Protein AF-M5GG43-F1 (afdb_monomer_lite)

Organism: Dacryopinax primogenitus (strain DJM 731) (NCBI:txid1858805)

InterPro domains:
  IPR000891 Pyruvate carboxyltransferase [PF00682] (4-38)
  IPR000891 Pyruvate carboxyltransferase [PS50991] (1-60)
  IPR013785 Aldolase-type TIM barrel [G3DSA:3.20.20.70] (2-66)
  IPR050073 2-IPM synthase/homocitrate synthase-like [PTHR10277] (2-141)
  IPR054691 2-isopropylmalate synthase/homocitrate synthase, post-catalytic domain [PF22617] (74-143)

Sequence (150 aa):
MLLLAIANAFCALEAGATHIDTSVLGIGERVGITPLGGPVPEYVRSKYNLPMLREIKNLVAAAVEVSVAFCNPITGYCAFTHKAGIHAKAILNNPSTYEILKPEDFGLTRYVSIGHRLTGWNAVKSRVEQLKLNLTDDEIKGVPGCSRSY

Radius of gyration: 18.8 Å; chains: 1; bounding box: 42×39×55 Å

Structure (mmCIF, N/CA/C/O backbone):
data_AF-M5GG43-F1
#
_entry.id   AF-M5GG43-F1
#
loop_
_atom_site.group_PDB
_atom_site.id
_atom_site.type_symbol
_atom_site.label_atom_id
_atom_site.label_alt_id
_atom_site.label_comp_id
_atom_site.label_asym_id
_atom_site.label_entity_id
_atom_site.label_seq_id
_atom_site.pdbx_PDB_ins_code
_atom_site.Cartn_x
_atom_site.Cartn_y
_atom_site.Cartn_z
_atom_site.occupancy
_atom_site.B_iso_or_equiv
_atom_site.auth_seq_id
_atom_site.auth_comp_id
_atom_site.auth_asym_id
_atom_site.auth_atom_id
_atom_site.pdbx_PDB_model_num
ATOM 1 N N . MET A 1 1 ? 15.380 -1.864 5.441 1.00 55.41 1 MET A N 1
ATOM 2 C CA . MET A 1 1 ? 15.869 -2.395 4.149 1.00 55.41 1 MET A CA 1
ATOM 3 C C . MET A 1 1 ? 14.826 -2.246 3.037 1.00 55.41 1 MET A C 1
ATOM 5 O O . MET A 1 1 ? 15.142 -1.592 2.059 1.00 55.41 1 MET A O 1
ATOM 9 N N . LEU A 1 2 ? 13.574 -2.701 3.208 1.00 60.78 2 LEU A N 1
ATOM 10 C CA . LEU A 1 2 ? 12.492 -2.487 2.218 1.00 60.78 2 LEU A CA 1
ATOM 11 C C . LEU A 1 2 ? 12.235 -1.008 1.855 1.00 60.78 2 LEU A C 1
ATOM 13 O O . LEU A 1 2 ? 11.940 -0.699 0.707 1.00 60.78 2 LEU A O 1
ATOM 17 N N . LEU A 1 3 ? 12.404 -0.081 2.808 1.00 65.62 3 LEU A N 1
ATOM 18 C CA . LEU A 1 3 ? 12.274 1.363 2.548 1.00 65.62 3 LEU A CA 1
ATOM 19 C C . LEU A 1 3 ? 13.323 1.892 1.554 1.00 65.62 3 LEU A C 1
ATOM 21 O O . LEU A 1 3 ? 12.996 2.716 0.708 1.00 65.62 3 LEU A O 1
ATOM 25 N N . LEU A 1 4 ? 14.559 1.381 1.614 1.00 85.44 4 LEU A N 1
ATOM 26 C CA . LEU A 1 4 ? 15.609 1.734 0.652 1.00 85.44 4 LEU A CA 1
ATOM 27 C C . LEU A 1 4 ? 15.319 1.136 -0.728 1.00 85.44 4 LEU A C 1
ATOM 29 O O . LEU A 1 4 ? 15.639 1.762 -1.725 1.00 85.44 4 LEU A O 1
ATOM 33 N N . ALA A 1 5 ? 14.672 -0.031 -0.804 1.00 88.69 5 ALA A N 1
ATOM 34 C CA . ALA A 1 5 ? 14.301 -0.637 -2.084 1.00 88.69 5 ALA A CA 1
ATOM 35 C C . ALA A 1 5 ? 13.293 0.231 -2.863 1.00 88.69 5 ALA A C 1
ATOM 37 O O . ALA A 1 5 ? 13.473 0.451 -4.057 1.00 88.69 5 ALA A O 1
ATOM 38 N N . ILE A 1 6 ? 12.288 0.798 -2.181 1.00 89.75 6 ILE A N 1
ATOM 39 C CA . ILE A 1 6 ? 11.323 1.727 -2.800 1.00 89.75 6 ILE A CA 1
ATOM 40 C C . ILE A 1 6 ? 12.019 3.016 -3.255 1.00 89.75 6 ILE A C 1
ATOM 42 O O . ILE A 1 6 ? 11.810 3.451 -4.385 1.00 89.75 6 ILE A O 1
ATOM 46 N N . ALA A 1 7 ? 12.861 3.607 -2.399 1.00 91.00 7 ALA A N 1
ATOM 47 C CA . ALA A 1 7 ? 13.600 4.822 -2.738 1.00 91.00 7 ALA A CA 1
ATOM 48 C C . ALA A 1 7 ? 14.540 4.599 -3.935 1.00 91.00 7 ALA A C 1
ATOM 50 O O . ALA A 1 7 ? 14.508 5.365 -4.891 1.00 91.00 7 ALA A O 1
ATOM 51 N N . ASN A 1 8 ? 15.306 3.505 -3.934 1.00 92.69 8 ASN A N 1
ATOM 52 C CA . ASN A 1 8 ? 16.206 3.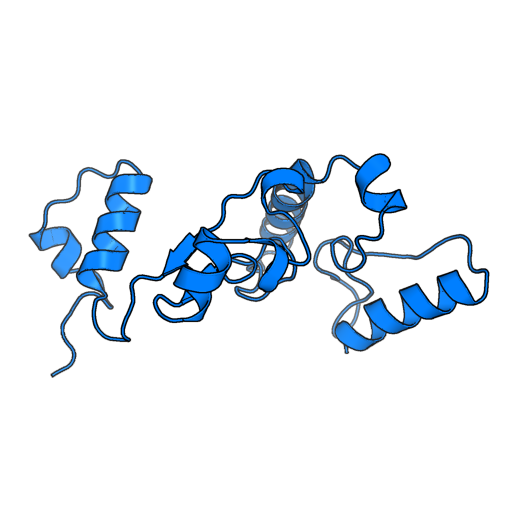154 -5.031 1.00 92.69 8 ASN A CA 1
ATOM 53 C C . ASN A 1 8 ? 15.449 2.888 -6.333 1.00 92.69 8 ASN A C 1
ATOM 55 O O . ASN A 1 8 ? 15.907 3.310 -7.388 1.00 92.69 8 ASN A O 1
ATOM 59 N N . ALA A 1 9 ? 14.293 2.219 -6.273 1.00 91.62 9 ALA A N 1
ATOM 60 C CA . ALA A 1 9 ? 13.448 2.017 -7.445 1.00 91.62 9 ALA A CA 1
ATOM 61 C C . ALA A 1 9 ? 12.967 3.352 -8.029 1.00 91.62 9 ALA A C 1
ATOM 63 O O . ALA A 1 9 ? 12.991 3.537 -9.243 1.00 91.62 9 ALA A O 1
ATOM 64 N N . PHE A 1 10 ? 12.575 4.296 -7.171 1.00 90.12 10 PHE A N 1
ATOM 65 C CA . PHE A 1 10 ? 12.180 5.633 -7.603 1.00 90.12 10 PHE A CA 1
ATOM 66 C C . PHE A 1 10 ? 13.352 6.400 -8.232 1.00 90.12 10 PHE A C 1
ATOM 68 O O . PHE A 1 10 ? 13.225 6.879 -9.355 1.00 90.12 10 PHE A O 1
ATOM 75 N N . CYS A 1 11 ? 14.518 6.426 -7.582 1.00 93.25 11 CYS A N 1
ATOM 76 C CA . CYS A 1 11 ? 15.712 7.074 -8.128 1.00 93.25 11 CYS A CA 1
ATOM 77 C C . CYS A 1 11 ? 16.203 6.416 -9.428 1.00 93.25 11 CYS A C 1
ATOM 79 O O . CYS A 1 11 ? 16.688 7.106 -10.318 1.00 93.25 11 CYS A O 1
ATOM 81 N N . ALA A 1 12 ? 16.059 5.094 -9.574 1.00 93.50 12 ALA A N 1
ATOM 82 C CA . ALA A 1 12 ? 16.374 4.400 -10.819 1.00 93.50 12 ALA A CA 1
ATOM 83 C C . ALA A 1 12 ? 15.461 4.865 -11.963 1.00 93.50 12 ALA A C 1
ATOM 85 O O . ALA A 1 12 ? 15.954 5.119 -13.060 1.00 93.50 12 ALA A O 1
ATOM 86 N N . LEU A 1 13 ? 14.156 5.025 -11.708 1.00 90.94 13 LEU A N 1
ATOM 87 C CA . LEU A 1 13 ? 13.218 5.587 -12.685 1.00 90.94 13 LEU A CA 1
ATOM 88 C C . LEU A 1 13 ? 13.583 7.032 -13.055 1.00 90.94 13 LEU A C 1
ATOM 90 O O . LEU A 1 13 ? 13.596 7.365 -14.237 1.00 90.94 13 LEU A O 1
ATOM 94 N N . GLU A 1 14 ? 13.929 7.873 -12.075 1.00 92.38 14 GLU A N 1
ATOM 95 C CA . GLU A 1 14 ? 14.398 9.248 -12.327 1.00 92.38 14 GLU A CA 1
ATOM 96 C C . GLU A 1 14 ? 15.691 9.281 -13.156 1.00 92.38 14 GLU A C 1
ATOM 98 O O . GLU A 1 14 ? 15.868 10.162 -13.995 1.00 92.38 14 GLU A O 1
ATOM 103 N N . ALA A 1 15 ? 16.569 8.292 -12.971 1.00 96.19 15 ALA A N 1
ATOM 104 C CA . ALA A 1 15 ? 17.798 8.123 -13.743 1.00 96.19 15 ALA A CA 1
ATOM 105 C C . ALA A 1 15 ? 17.582 7.496 -15.138 1.00 96.19 15 ALA A C 1
ATOM 107 O O . ALA A 1 15 ? 18.552 7.298 -15.870 1.00 96.19 15 ALA A O 1
ATOM 108 N N . GLY A 1 16 ? 16.338 7.186 -15.524 1.00 95.75 16 GLY A N 1
ATOM 109 C CA . GLY A 1 16 ? 15.988 6.684 -16.857 1.00 95.75 16 GLY A CA 1
ATOM 110 C C . GLY A 1 16 ? 15.790 5.170 -16.959 1.00 95.75 16 GLY A C 1
ATOM 111 O O . GLY A 1 16 ? 15.656 4.650 -18.070 1.00 95.75 16 GLY A O 1
ATOM 112 N N . ALA A 1 17 ? 15.744 4.441 -15.840 1.00 94.25 17 ALA A N 1
ATOM 113 C CA . ALA A 1 17 ? 15.298 3.052 -15.863 1.00 94.25 17 ALA A CA 1
ATOM 114 C C . ALA A 1 17 ? 13.851 2.972 -16.374 1.00 94.25 17 ALA A C 1
ATOM 116 O O . ALA A 1 17 ? 12.997 3.784 -16.024 1.00 94.25 17 ALA A O 1
ATOM 117 N N . THR A 1 18 ? 13.563 1.966 -17.195 1.00 92.75 18 THR A N 1
ATOM 118 C CA . THR A 1 18 ? 12.241 1.782 -17.819 1.00 92.75 18 THR A CA 1
ATOM 119 C C . THR A 1 18 ? 11.403 0.697 -17.147 1.00 92.75 18 THR A C 1
ATOM 121 O O . THR A 1 18 ? 10.195 0.635 -17.359 1.00 92.75 18 THR A O 1
ATOM 124 N N . HIS A 1 19 ? 12.036 -0.159 -16.341 1.00 92.75 19 HIS A N 1
ATOM 125 C CA . HIS A 1 19 ? 11.428 -1.320 -15.697 1.00 92.75 19 HIS A CA 1
ATOM 126 C C . HIS A 1 19 ? 11.949 -1.457 -14.267 1.00 92.75 19 HIS A C 1
ATOM 128 O O . HIS A 1 19 ? 13.103 -1.133 -13.992 1.00 92.75 19 HIS A O 1
ATOM 134 N N . ILE A 1 20 ? 11.089 -1.942 -13.370 1.00 92.00 20 ILE A N 1
ATOM 135 C CA . ILE A 1 20 ? 11.394 -2.171 -11.957 1.00 92.00 20 ILE A CA 1
ATOM 136 C C . ILE A 1 20 ? 10.835 -3.532 -11.563 1.00 92.00 20 ILE A C 1
ATOM 138 O O . ILE A 1 20 ? 9.635 -3.775 -11.705 1.00 92.00 20 ILE A O 1
ATOM 142 N N . ASP A 1 21 ? 11.692 -4.379 -11.004 1.00 93.75 21 ASP A N 1
ATOM 143 C CA . ASP A 1 21 ? 11.272 -5.648 -10.427 1.00 93.75 21 ASP A CA 1
ATOM 144 C C . ASP A 1 21 ? 10.619 -5.419 -9.066 1.00 93.75 21 ASP A C 1
ATOM 146 O O . ASP A 1 21 ? 11.119 -4.682 -8.208 1.00 93.75 21 ASP A O 1
ATOM 150 N N . THR A 1 22 ? 9.477 -6.068 -8.865 1.00 93.75 22 THR A N 1
ATOM 151 C CA . THR A 1 22 ? 8.717 -5.986 -7.619 1.00 93.75 22 THR A CA 1
ATOM 152 C C . THR A 1 22 ? 8.208 -7.358 -7.206 1.00 93.75 22 THR A C 1
ATOM 154 O O . THR A 1 22 ? 8.130 -8.281 -8.014 1.00 93.75 22 THR A O 1
ATOM 157 N N . SER A 1 23 ? 7.844 -7.490 -5.933 1.00 94.44 23 SER A N 1
ATOM 158 C CA . SER A 1 23 ? 7.211 -8.695 -5.398 1.00 94.44 23 SER A CA 1
ATOM 159 C C . SER A 1 23 ? 6.015 -8.339 -4.521 1.00 94.44 23 SER A C 1
ATOM 161 O O . SER A 1 23 ? 5.992 -7.299 -3.851 1.00 94.44 23 SER A O 1
ATOM 163 N N . VAL A 1 24 ? 4.994 -9.196 -4.503 1.00 94.00 24 VAL A N 1
ATOM 164 C CA . VAL A 1 24 ? 3.838 -9.023 -3.616 1.00 94.00 24 VAL A CA 1
ATOM 165 C C . VAL A 1 24 ? 4.319 -9.112 -2.167 1.00 94.00 24 VAL A C 1
ATOM 167 O O . VAL A 1 24 ? 5.075 -10.006 -1.801 1.00 94.00 24 VAL A O 1
ATOM 170 N N . LEU A 1 25 ? 3.939 -8.123 -1.350 1.00 91.19 25 LEU A N 1
ATOM 171 C CA . LEU A 1 25 ? 4.456 -7.907 0.014 1.00 91.19 25 LEU A CA 1
ATOM 172 C C . LEU A 1 25 ? 5.980 -7.690 0.111 1.00 91.19 25 LEU A C 1
ATOM 174 O O . LEU A 1 25 ? 6.494 -7.526 1.214 1.00 91.19 25 LEU A O 1
ATOM 178 N N . GLY A 1 26 ? 6.687 -7.617 -1.021 1.00 92.31 26 GLY A N 1
ATOM 179 C CA . GLY A 1 26 ? 8.143 -7.534 -1.073 1.00 92.31 26 GLY A CA 1
ATOM 180 C C . GLY A 1 26 ? 8.836 -8.859 -0.763 1.00 92.31 26 GLY A C 1
ATOM 181 O O . GLY A 1 26 ? 10.021 -8.837 -0.464 1.00 92.31 26 GLY A O 1
ATOM 182 N N . ILE A 1 27 ? 8.139 -9.999 -0.815 1.00 92.50 27 ILE A N 1
ATOM 183 C CA . ILE A 1 27 ? 8.723 -11.305 -0.474 1.00 92.50 27 ILE A CA 1
ATOM 184 C C . ILE A 1 27 ? 9.865 -11.641 -1.439 1.00 92.50 27 ILE A C 1
ATOM 186 O O . ILE A 1 27 ? 9.753 -11.461 -2.650 1.00 92.50 27 ILE A O 1
ATOM 190 N N . GLY A 1 28 ? 10.966 -12.140 -0.890 1.00 91.12 28 GLY A N 1
ATOM 191 C CA . GLY A 1 28 ? 12.161 -12.531 -1.624 1.00 91.12 28 GLY A CA 1
ATOM 192 C C . GLY A 1 28 ? 13.226 -13.026 -0.653 1.00 91.12 28 GLY A C 1
ATOM 193 O O . GLY A 1 28 ? 12.946 -13.242 0.526 1.00 91.12 28 GLY A O 1
ATOM 194 N N . GLU A 1 29 ? 14.455 -13.188 -1.130 1.00 90.38 29 GLU A N 1
ATOM 195 C CA . GLU A 1 29 ? 15.559 -13.646 -0.287 1.00 90.38 29 GLU A CA 1
ATOM 196 C C . GLU A 1 29 ? 15.821 -12.689 0.898 1.00 90.38 29 GLU A C 1
ATOM 198 O O . GLU A 1 29 ? 15.743 -11.462 0.766 1.00 90.38 29 GLU A O 1
ATOM 203 N N . ARG A 1 30 ? 16.188 -13.245 2.061 1.00 92.81 30 ARG A N 1
ATOM 204 C CA . ARG A 1 30 ? 16.474 -12.516 3.312 1.00 92.81 30 ARG A CA 1
ATOM 205 C C . ARG A 1 30 ? 15.285 -11.670 3.787 1.00 92.81 30 ARG A C 1
ATOM 207 O O . ARG A 1 30 ? 14.366 -12.189 4.404 1.00 92.81 30 ARG A O 1
ATOM 214 N N . VAL A 1 31 ? 15.329 -10.360 3.541 1.00 87.62 31 VAL A N 1
ATOM 215 C CA . VAL A 1 31 ? 14.296 -9.387 3.941 1.00 87.62 31 VAL A CA 1
ATOM 216 C C . VAL A 1 31 ? 13.504 -8.853 2.747 1.00 87.62 31 VAL A C 1
ATOM 218 O O . VAL A 1 31 ? 12.713 -7.925 2.917 1.00 87.62 31 VAL A O 1
ATOM 221 N N . GLY A 1 32 ? 13.720 -9.426 1.558 1.00 91.69 32 GLY A N 1
ATOM 222 C CA . GLY A 1 3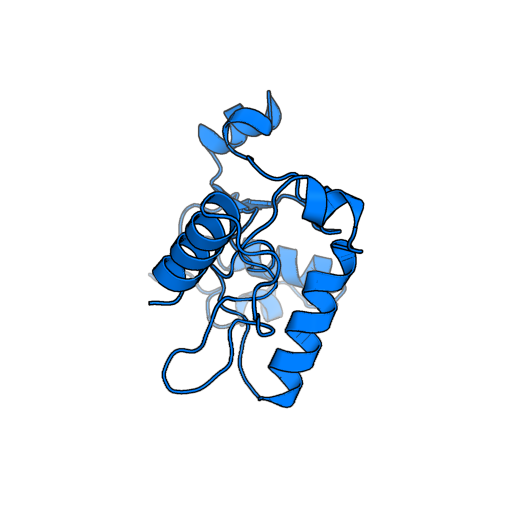2 ? 12.905 -9.164 0.381 1.00 91.69 32 GLY A CA 1
ATOM 223 C C . GLY A 1 32 ? 13.406 -8.072 -0.568 1.00 91.69 32 GLY A C 1
ATOM 224 O O . GLY A 1 32 ? 14.515 -7.552 -0.430 1.00 91.69 32 GLY A O 1
ATOM 225 N N . ILE A 1 33 ? 12.556 -7.740 -1.544 1.00 92.56 33 ILE A N 1
ATOM 226 C CA . ILE A 1 33 ? 12.791 -6.745 -2.609 1.00 92.56 33 ILE A CA 1
ATOM 227 C C . ILE A 1 33 ? 11.708 -5.651 -2.600 1.00 92.56 33 ILE A C 1
ATOM 229 O O . ILE A 1 33 ? 10.867 -5.603 -1.703 1.00 92.56 33 ILE A O 1
ATOM 233 N N . THR A 1 34 ? 11.707 -4.757 -3.592 1.00 93.00 34 THR A N 1
ATOM 234 C CA . THR A 1 34 ? 10.708 -3.684 -3.722 1.00 93.00 34 THR A CA 1
ATOM 235 C C . THR A 1 34 ? 9.275 -4.244 -3.691 1.00 93.00 34 THR A C 1
ATOM 237 O O . THR A 1 34 ? 8.911 -5.060 -4.543 1.00 93.00 34 THR A O 1
ATOM 240 N N . PRO A 1 35 ? 8.427 -3.832 -2.731 1.00 92.50 35 PRO A N 1
ATOM 241 C CA . PRO A 1 35 ? 7.059 -4.323 -2.654 1.00 92.50 35 PRO A CA 1
ATOM 242 C C . PRO A 1 35 ? 6.190 -3.713 -3.762 1.00 92.50 35 PRO A C 1
ATOM 244 O O . PRO A 1 35 ? 6.215 -2.502 -3.975 1.00 92.50 35 PRO A O 1
ATOM 247 N N . LEU A 1 36 ? 5.345 -4.535 -4.393 1.00 90.19 36 LEU A N 1
ATOM 248 C CA . LEU A 1 36 ? 4.442 -4.142 -5.491 1.00 90.19 36 LEU A CA 1
ATOM 249 C C . LEU A 1 36 ? 3.514 -2.959 -5.143 1.00 90.19 36 LEU A C 1
ATOM 251 O O . LEU A 1 36 ? 3.128 -2.194 -6.014 1.00 90.19 36 LEU A O 1
ATOM 255 N N . GLY A 1 37 ? 3.167 -2.786 -3.863 1.00 82.44 37 GLY A N 1
ATOM 256 C CA . GLY A 1 37 ? 2.337 -1.672 -3.383 1.00 82.44 37 GLY A CA 1
ATOM 257 C C . GLY A 1 37 ? 3.114 -0.482 -2.808 1.00 82.44 37 GLY A C 1
ATOM 258 O O . GLY A 1 37 ? 2.515 0.321 -2.105 1.00 82.44 37 GLY A O 1
ATOM 259 N N . GLY A 1 38 ? 4.438 -0.422 -2.980 1.00 74.75 38 GLY A N 1
ATOM 260 C CA . GLY A 1 38 ? 5.297 0.622 -2.406 1.00 74.75 38 GLY A CA 1
ATOM 261 C C . GLY A 1 38 ? 5.301 1.942 -3.193 1.00 74.75 38 GLY A C 1
ATOM 262 O O . GLY A 1 38 ? 5.064 2.988 -2.591 1.00 74.75 38 GLY A O 1
ATOM 263 N N . PRO A 1 39 ? 5.564 1.928 -4.512 1.00 66.19 39 PRO A N 1
ATOM 264 C CA . PRO A 1 39 ? 5.520 3.127 -5.345 1.00 66.19 39 PRO A CA 1
ATOM 265 C C . PRO A 1 39 ? 4.133 3.306 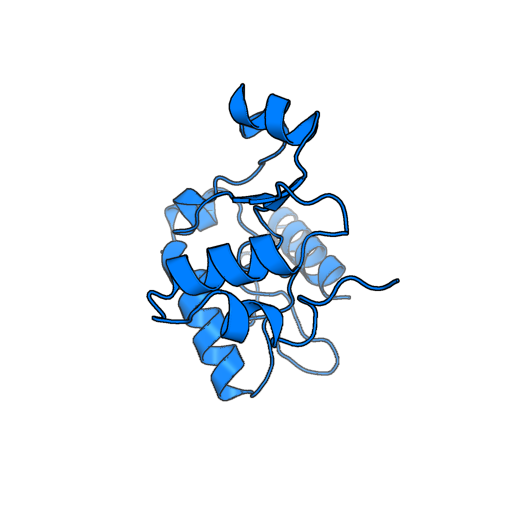-5.983 1.00 66.19 39 PRO A C 1
ATOM 267 O O . PRO A 1 39 ? 3.703 2.467 -6.769 1.00 66.19 39 PRO A O 1
ATOM 270 N N . VAL A 1 40 ? 3.440 4.417 -5.695 1.00 74.25 40 VAL A N 1
ATOM 271 C CA . VAL A 1 40 ? 2.166 4.761 -6.369 1.00 74.25 40 VAL A CA 1
ATOM 272 C C . VAL A 1 40 ? 2.185 6.175 -6.973 1.00 74.25 40 VAL A C 1
ATOM 274 O O . VAL A 1 40 ? 1.415 7.047 -6.569 1.00 74.25 40 VAL A O 1
ATOM 277 N N . PRO A 1 41 ? 3.083 6.447 -7.936 1.00 78.31 41 PRO A N 1
ATOM 278 C CA . PRO A 1 41 ? 3.019 7.663 -8.742 1.00 78.31 41 PRO A CA 1
ATOM 279 C C . PRO A 1 41 ? 1.757 7.687 -9.622 1.00 78.31 41 PRO A C 1
ATOM 281 O O . PRO A 1 41 ? 1.096 6.670 -9.827 1.00 78.31 41 PRO A O 1
ATOM 284 N N . GLU A 1 42 ? 1.426 8.856 -10.179 1.00 78.06 42 GLU A N 1
ATOM 285 C CA . GLU A 1 42 ? 0.230 9.063 -11.017 1.00 78.06 42 GLU A CA 1
ATOM 286 C C . GLU A 1 42 ? 0.085 8.020 -12.138 1.00 78.06 42 GLU A C 1
ATOM 288 O O . GLU A 1 42 ? -0.989 7.455 -12.322 1.00 78.06 42 GLU A O 1
ATOM 293 N N . TYR A 1 43 ? 1.181 7.678 -12.823 1.00 78.56 43 TYR A N 1
ATOM 294 C CA . TYR A 1 43 ? 1.148 6.697 -13.913 1.00 78.56 43 TYR A CA 1
ATOM 295 C C . TYR A 1 43 ? 0.783 5.273 -13.451 1.00 78.56 43 TYR A C 1
ATOM 297 O O . TYR A 1 43 ? 0.283 4.481 -14.246 1.00 78.56 43 TYR A O 1
ATOM 305 N N . VAL A 1 44 ? 1.035 4.918 -12.184 1.00 83.06 44 VAL A N 1
ATOM 306 C CA . VAL A 1 44 ? 0.598 3.631 -11.616 1.00 83.06 44 VAL A CA 1
ATOM 307 C C . VAL A 1 44 ? -0.909 3.670 -11.378 1.00 83.06 44 VAL A C 1
ATOM 309 O O . VAL A 1 44 ? -1.602 2.700 -11.681 1.00 83.06 44 VAL A O 1
ATOM 312 N N . ARG A 1 45 ? -1.431 4.805 -10.899 1.00 83.19 45 ARG A N 1
ATOM 313 C CA . ARG A 1 45 ? -2.859 4.960 -10.594 1.00 83.19 45 ARG A CA 1
ATOM 314 C C . ARG A 1 45 ? -3.749 4.876 -11.827 1.00 83.19 45 ARG A C 1
ATOM 316 O O . ARG A 1 45 ? -4.828 4.304 -11.746 1.00 83.19 45 ARG A O 1
ATOM 323 N N . SER A 1 46 ? -3.286 5.383 -12.966 1.00 85.56 46 SER A N 1
ATOM 324 C CA . SER A 1 46 ? -4.043 5.324 -14.221 1.00 85.56 46 SER A CA 1
ATOM 325 C C . SER A 1 46 ? -3.946 3.980 -14.951 1.00 85.56 46 SER A C 1
ATOM 327 O O . SER A 1 46 ? -4.800 3.677 -15.781 1.00 85.56 46 SER A O 1
ATOM 329 N N . LYS A 1 47 ? -2.916 3.171 -14.666 1.00 89.56 47 LYS A N 1
ATOM 330 C CA . LYS A 1 47 ? -2.617 1.938 -15.413 1.00 89.56 47 LYS A CA 1
ATOM 331 C C . LYS A 1 47 ? -3.093 0.658 -14.725 1.00 89.56 47 LYS A C 1
ATOM 333 O O . LYS A 1 47 ? -3.378 -0.321 -15.413 1.00 89.56 47 LYS A O 1
ATOM 338 N N . TYR A 1 48 ? -3.148 0.633 -13.394 1.00 91.25 48 TYR A N 1
ATOM 339 C CA . TYR A 1 48 ? -3.428 -0.582 -12.624 1.00 91.25 48 TYR A CA 1
ATOM 340 C C . TYR A 1 48 ? -4.757 -0.510 -11.870 1.00 91.25 48 TYR A C 1
ATOM 342 O O . TYR A 1 48 ? -5.164 0.539 -11.381 1.00 91.25 48 TYR A O 1
ATOM 350 N N . ASN A 1 49 ? -5.404 -1.667 -11.705 1.00 93.25 49 ASN A N 1
ATOM 351 C CA . ASN A 1 49 ? -6.601 -1.813 -10.877 1.00 93.25 49 ASN A CA 1
ATOM 352 C C . ASN A 1 49 ? -6.219 -1.872 -9.385 1.00 93.25 49 ASN A C 1
ATOM 354 O O . ASN A 1 49 ? -6.098 -2.947 -8.795 1.00 93.25 49 ASN A O 1
ATOM 358 N N . LEU A 1 50 ? -5.982 -0.705 -8.786 1.00 92.19 50 LEU A N 1
ATOM 359 C CA . LEU A 1 50 ? -5.520 -0.570 -7.401 1.00 92.19 50 LEU A CA 1
ATOM 360 C C . LEU A 1 50 ? -6.449 -1.185 -6.334 1.00 92.19 50 LEU A C 1
ATOM 362 O O . LEU A 1 50 ? -5.907 -1.713 -5.360 1.00 92.19 50 LEU A O 1
ATOM 366 N N . PRO A 1 51 ? -7.792 -1.204 -6.485 1.00 92.69 51 PRO A N 1
ATOM 367 C CA . PRO A 1 51 ? -8.671 -1.953 -5.584 1.00 92.69 51 PRO A CA 1
ATOM 368 C C . PRO A 1 51 ? -8.295 -3.430 -5.388 1.00 92.69 51 PRO A C 1
ATOM 370 O O . PRO A 1 51 ? -8.503 -3.988 -4.309 1.00 92.69 51 PRO A O 1
ATOM 373 N N . MET A 1 52 ? -7.658 -4.058 -6.383 1.00 94.38 52 MET A N 1
ATOM 374 C CA . MET A 1 52 ? -7.199 -5.453 -6.299 1.00 94.38 52 MET A CA 1
ATOM 375 C C . MET A 1 52 ? -5.923 -5.641 -5.474 1.00 94.38 52 MET A C 1
ATOM 377 O O . MET A 1 52 ? -5.559 -6.771 -5.142 1.00 94.38 52 MET A O 1
ATOM 381 N N . LEU A 1 53 ? -5.243 -4.557 -5.084 1.00 92.81 53 LEU A N 1
ATOM 382 C CA . LEU A 1 53 ? -3.977 -4.630 -4.353 1.00 92.81 53 LEU A CA 1
ATOM 383 C C . LEU A 1 53 ? -4.121 -5.342 -3.000 1.00 92.81 53 LEU A C 1
ATOM 385 O O . LEU A 1 53 ? -3.205 -6.046 -2.569 1.00 92.81 53 LEU A O 1
ATOM 389 N N . ARG A 1 54 ? -5.258 -5.175 -2.315 1.00 90.81 54 ARG A N 1
ATOM 390 C CA . ARG A 1 54 ? -5.519 -5.885 -1.054 1.00 90.81 54 ARG A CA 1
ATOM 391 C C . ARG A 1 54 ? -5.740 -7.376 -1.289 1.00 90.81 54 ARG A C 1
ATOM 393 O O . ARG A 1 54 ? -5.206 -8.187 -0.540 1.00 90.81 54 ARG A O 1
ATOM 400 N N . GLU A 1 55 ? -6.496 -7.731 -2.322 1.00 93.19 55 GLU A N 1
ATOM 401 C CA . GLU A 1 55 ? -6.814 -9.125 -2.637 1.00 93.19 55 GLU A CA 1
ATOM 402 C C . GLU A 1 55 ? -5.564 -9.911 -3.019 1.00 93.19 55 GLU A C 1
ATOM 404 O O . GLU A 1 55 ? -5.310 -10.963 -2.434 1.00 93.19 55 GLU A O 1
ATOM 409 N N . ILE A 1 56 ? -4.717 -9.366 -3.898 1.00 95.00 56 ILE A N 1
ATOM 410 C CA . ILE A 1 56 ? -3.481 -10.047 -4.303 1.00 95.00 56 ILE A CA 1
ATOM 411 C C . ILE A 1 56 ? -2.496 -10.200 -3.136 1.00 95.00 56 ILE A C 1
ATOM 413 O O . ILE A 1 56 ? -1.856 -11.241 -2.996 1.00 95.00 56 ILE A O 1
ATOM 417 N N . LYS A 1 57 ? -2.407 -9.200 -2.245 1.00 93.75 57 LYS A N 1
ATOM 418 C CA . LYS A 1 57 ? -1.590 -9.297 -1.026 1.00 93.75 57 LYS A CA 1
ATOM 419 C C . LYS A 1 57 ? -2.116 -10.370 -0.079 1.00 93.75 57 LYS A C 1
ATOM 421 O O . LYS A 1 57 ? -1.310 -11.125 0.449 1.00 93.75 57 LYS A O 1
ATOM 426 N N . ASN A 1 58 ? -3.432 -10.456 0.117 1.00 92.94 58 ASN A N 1
ATOM 427 C CA . ASN A 1 58 ? -4.044 -11.483 0.961 1.00 92.94 58 ASN A CA 1
ATOM 428 C C . ASN A 1 58 ? -3.870 -12.887 0.372 1.00 92.94 58 ASN A C 1
ATOM 430 O O . ASN A 1 58 ? -3.590 -13.820 1.118 1.00 92.94 58 ASN A O 1
ATOM 434 N N . LEU A 1 59 ? -3.988 -13.028 -0.951 1.00 96.12 59 LEU A N 1
ATOM 435 C CA . LEU A 1 59 ? -3.760 -14.288 -1.655 1.00 96.12 59 LEU A CA 1
ATOM 436 C C . LEU A 1 59 ? -2.336 -14.803 -1.418 1.00 96.12 59 LEU A C 1
ATOM 438 O O . LEU A 1 59 ? -2.152 -15.944 -1.003 1.00 96.12 59 LEU A O 1
ATOM 442 N N . VAL A 1 60 ? -1.330 -13.952 -1.635 1.00 96.31 60 VAL A N 1
ATOM 443 C CA . VAL A 1 60 ? 0.076 -14.330 -1.429 1.00 96.31 60 VAL A CA 1
ATOM 444 C C . VAL A 1 60 ? 0.385 -14.541 0.052 1.00 96.31 60 VAL A C 1
ATOM 446 O O . VAL A 1 60 ? 1.053 -15.512 0.386 1.00 96.31 60 VAL A O 1
ATOM 449 N N . ALA A 1 61 ? -0.135 -13.686 0.940 1.00 94.69 61 ALA A N 1
ATOM 450 C CA . ALA A 1 61 ? -0.009 -13.846 2.388 1.00 94.69 61 ALA A CA 1
ATOM 451 C C . ALA A 1 61 ? -0.511 -15.218 2.858 1.00 94.69 61 ALA A C 1
ATOM 453 O O . ALA A 1 61 ? 0.181 -15.896 3.610 1.00 94.69 61 ALA A O 1
ATOM 454 N N . ALA A 1 62 ? -1.683 -15.639 2.372 1.00 96.19 62 ALA A N 1
ATOM 455 C CA . ALA A 1 62 ? -2.254 -16.944 2.679 1.00 96.19 62 ALA A CA 1
ATOM 456 C C . ALA A 1 62 ? -1.412 -18.091 2.103 1.00 96.19 62 ALA A C 1
ATOM 458 O O . ALA A 1 62 ? -1.163 -19.066 2.802 1.00 96.19 62 ALA A O 1
ATOM 459 N N . ALA A 1 63 ? -0.936 -17.960 0.861 1.00 97.00 63 ALA A N 1
ATOM 460 C CA . ALA A 1 63 ? -0.142 -18.994 0.198 1.00 97.00 63 ALA A CA 1
ATOM 461 C C . ALA A 1 63 ? 1.228 -19.242 0.855 1.00 97.00 63 ALA A C 1
ATOM 463 O O . ALA A 1 63 ? 1.746 -20.351 0.779 1.00 97.00 63 ALA A O 1
ATOM 464 N N . VAL A 1 64 ? 1.819 -18.219 1.479 1.00 95.69 64 VAL A N 1
ATOM 465 C CA . VAL A 1 64 ? 3.124 -18.308 2.163 1.00 95.69 64 VAL A CA 1
ATOM 466 C C . VAL A 1 64 ? 3.008 -18.292 3.691 1.00 95.69 64 VAL A C 1
ATOM 468 O O . VAL A 1 64 ? 4.018 -18.160 4.374 1.00 95.69 64 VAL A O 1
ATOM 471 N N . GLU A 1 65 ? 1.786 -18.398 4.219 1.00 96.00 65 GLU A N 1
ATOM 472 C CA . GLU A 1 65 ? 1.477 -18.466 5.655 1.00 96.00 65 GLU A CA 1
ATOM 473 C C . GLU A 1 65 ? 2.039 -17.295 6.488 1.00 96.00 65 GLU A C 1
ATOM 475 O O . GLU A 1 65 ? 2.457 -17.454 7.636 1.00 96.00 65 GLU A O 1
ATOM 480 N N . VAL A 1 66 ? 2.019 -16.080 5.932 1.00 92.06 66 VAL A N 1
ATOM 481 C CA . VAL A 1 66 ? 2.434 -14.857 6.640 1.00 92.06 66 VAL A CA 1
ATOM 482 C C . VAL A 1 66 ? 1.264 -13.906 6.840 1.00 92.06 66 VAL A C 1
ATOM 484 O O . VAL A 1 66 ? 0.345 -13.825 6.032 1.00 92.06 66 VAL A O 1
ATOM 487 N N . SER A 1 67 ? 1.315 -13.099 7.896 1.00 89.31 67 SER A N 1
ATOM 488 C CA . SER A 1 67 ? 0.363 -12.003 8.085 1.00 89.31 67 SER A CA 1
ATOM 489 C C . SER A 1 67 ? 0.814 -10.737 7.355 1.00 89.31 67 SER A C 1
ATOM 491 O O . SER A 1 67 ? 1.986 -10.358 7.423 1.00 89.31 67 SER A O 1
ATOM 493 N N . VAL A 1 68 ? -0.124 -9.999 6.756 1.00 88.12 68 VAL A N 1
ATOM 494 C CA . VAL A 1 68 ? 0.141 -8.632 6.284 1.00 88.12 68 VAL A CA 1
ATOM 495 C C . VAL A 1 68 ? 0.390 -7.729 7.496 1.00 88.12 68 VAL A C 1
ATOM 497 O O . VAL A 1 68 ? -0.455 -7.620 8.382 1.00 88.12 68 VAL A O 1
ATOM 500 N N . ALA A 1 69 ? 1.546 -7.064 7.538 1.00 86.88 69 ALA A N 1
ATOM 501 C CA . ALA A 1 69 ? 1.900 -6.175 8.644 1.00 86.88 69 ALA A CA 1
ATOM 502 C C . ALA A 1 69 ? 0.848 -5.068 8.856 1.00 86.88 69 ALA A C 1
ATOM 504 O O . ALA A 1 69 ? 0.354 -4.466 7.901 1.00 86.88 69 ALA A O 1
ATOM 505 N N . PHE A 1 70 ? 0.551 -4.733 10.115 1.00 85.75 70 PHE A N 1
ATOM 506 C CA . PHE A 1 70 ? -0.454 -3.714 10.455 1.00 85.75 70 PHE A CA 1
ATOM 507 C C . PHE A 1 70 ? -0.121 -2.324 9.883 1.00 85.75 70 PHE A C 1
ATOM 509 O O . PHE A 1 70 ? -1.024 -1.554 9.564 1.00 85.75 70 PHE A O 1
ATOM 516 N N . CYS A 1 71 ? 1.169 -2.013 9.726 1.00 85.44 71 CYS A N 1
ATOM 517 C CA . CYS A 1 71 ? 1.690 -0.785 9.126 1.00 85.44 71 CYS A CA 1
ATOM 518 C C . CYS A 1 71 ? 2.120 -0.965 7.659 1.00 85.44 71 CYS A C 1
ATOM 520 O O . CYS A 1 71 ? 2.855 -0.131 7.133 1.00 85.44 71 CYS A O 1
ATOM 522 N N . ASN A 1 72 ? 1.702 -2.049 6.991 1.00 88.00 72 ASN A N 1
ATOM 523 C CA . ASN A 1 72 ? 2.011 -2.246 5.577 1.00 88.00 72 ASN A CA 1
ATOM 524 C C . ASN A 1 72 ? 1.462 -1.065 4.753 1.00 88.00 72 ASN A C 1
ATOM 526 O O . ASN A 1 72 ? 0.298 -0.698 4.944 1.00 88.00 72 ASN A O 1
A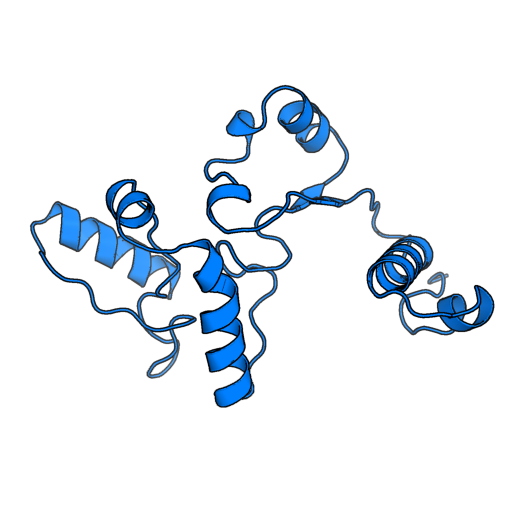TOM 530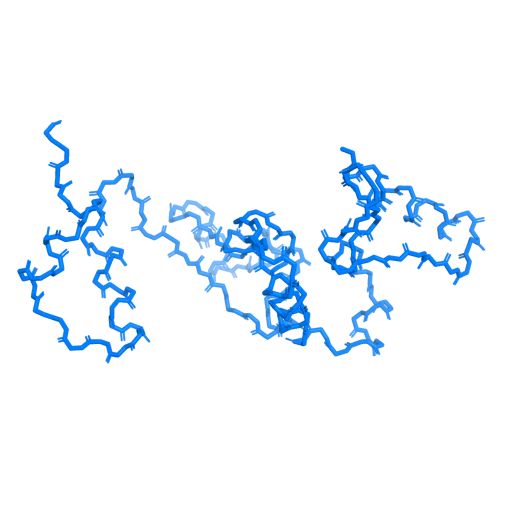 N N . PRO A 1 73 ? 2.253 -0.476 3.837 1.00 87.00 73 PRO A N 1
ATOM 531 C CA . PRO A 1 73 ? 1.792 0.649 3.038 1.00 87.00 73 PRO A CA 1
ATOM 532 C C . PRO A 1 73 ? 0.489 0.327 2.303 1.00 87.00 73 PRO A C 1
ATOM 534 O O . PRO A 1 73 ? 0.359 -0.740 1.688 1.00 87.00 73 PRO A O 1
ATOM 537 N N . ILE A 1 74 ? -0.455 1.271 2.357 1.00 88.50 74 ILE A N 1
ATOM 538 C CA . ILE A 1 74 ? -1.766 1.255 1.688 1.00 88.50 74 ILE A CA 1
ATOM 539 C C . ILE A 1 74 ? -2.745 0.230 2.269 1.00 88.50 74 ILE A C 1
ATOM 541 O O . ILE A 1 74 ? -3.843 0.585 2.673 1.00 88.50 74 ILE A O 1
ATOM 545 N N . THR A 1 75 ? -2.375 -1.045 2.330 1.00 89.31 75 THR A N 1
ATOM 546 C CA . THR A 1 75 ? -3.307 -2.133 2.678 1.00 89.31 75 THR A CA 1
ATOM 547 C C . THR A 1 75 ? -3.224 -2.566 4.138 1.00 89.31 75 THR A C 1
ATOM 549 O O . THR A 1 75 ? -3.992 -3.428 4.558 1.00 89.31 75 THR A O 1
ATOM 552 N N . GLY A 1 76 ? -2.268 -2.035 4.903 1.00 86.31 76 GLY A N 1
ATOM 553 C CA . GLY A 1 76 ? -2.163 -2.290 6.334 1.00 86.31 76 GLY A CA 1
ATOM 554 C C . GLY A 1 76 ? -3.317 -1.649 7.100 1.00 86.31 76 GLY A C 1
ATOM 555 O O . GLY A 1 76 ? -3.822 -0.592 6.725 1.00 86.31 76 GLY A O 1
ATOM 556 N N . TYR A 1 77 ? -3.706 -2.267 8.213 1.00 83.50 77 TYR A N 1
ATOM 557 C CA . TYR A 1 77 ? -4.783 -1.784 9.083 1.00 83.50 77 TYR A CA 1
ATOM 558 C C . TYR A 1 77 ? -4.620 -0.306 9.492 1.00 83.50 77 TYR A C 1
ATOM 560 O O . TYR A 1 77 ? -5.585 0.455 9.535 1.00 83.50 77 TYR A O 1
ATOM 568 N N . CYS A 1 78 ? -3.385 0.129 9.750 1.00 84.88 78 CYS A N 1
ATOM 569 C CA . CYS A 1 78 ? -3.095 1.494 10.181 1.00 84.88 78 CYS A CA 1
ATOM 570 C C . CYS A 1 78 ? -2.869 2.490 9.028 1.00 84.88 78 CYS A C 1
ATOM 572 O O . CYS A 1 78 ? -2.650 3.662 9.314 1.00 84.88 78 CYS A O 1
ATOM 574 N N . ALA A 1 79 ? -2.908 2.069 7.757 1.00 86.25 79 ALA A N 1
ATOM 575 C CA . ALA A 1 79 ? -2.505 2.916 6.625 1.00 86.25 79 ALA A CA 1
ATOM 576 C C . ALA A 1 79 ? -3.396 4.158 6.430 1.00 86.25 79 ALA A C 1
ATOM 578 O O . ALA A 1 79 ? -2.889 5.223 6.096 1.00 86.25 79 ALA A O 1
ATOM 579 N N . PHE A 1 80 ? -4.700 4.029 6.695 1.00 87.88 80 PHE A N 1
ATOM 580 C CA . PHE A 1 80 ? -5.693 5.111 6.607 1.00 87.88 80 PHE A CA 1
ATOM 581 C C . PHE A 1 80 ? -6.441 5.311 7.937 1.00 87.88 80 PHE A C 1
ATOM 583 O O . PHE A 1 80 ? -7.626 5.657 7.967 1.00 87.88 80 PHE A O 1
ATOM 590 N N . THR A 1 81 ? -5.756 5.029 9.051 1.00 84.94 81 THR A N 1
ATOM 591 C CA . THR A 1 81 ? -6.310 5.173 10.400 1.00 84.94 81 THR A CA 1
ATOM 592 C C . THR A 1 81 ? -5.778 6.432 11.070 1.00 84.94 81 THR A C 1
ATOM 594 O O . THR A 1 81 ? -4.574 6.577 11.276 1.00 84.94 81 THR A O 1
ATOM 597 N N . HIS A 1 82 ? -6.688 7.295 11.517 1.00 82.44 82 HIS A N 1
ATOM 598 C CA . HIS A 1 82 ? -6.353 8.536 12.218 1.00 82.44 82 HIS A CA 1
ATOM 599 C C . HIS A 1 82 ? -6.818 8.496 13.661 1.00 82.44 82 HIS A C 1
ATOM 601 O O . HIS A 1 82 ? -7.907 8.015 13.968 1.00 82.44 82 HIS A O 1
ATOM 607 N N . LYS A 1 83 ? -6.009 9.030 14.573 1.00 78.69 83 LYS A N 1
ATOM 608 C CA . LYS A 1 83 ? -6.394 9.135 15.982 1.00 78.69 83 LYS A CA 1
ATOM 609 C C . LYS A 1 83 ? -7.358 10.308 16.179 1.00 78.69 83 LYS A C 1
ATOM 611 O O . LYS A 1 83 ? -7.107 11.406 15.676 1.00 78.69 83 LYS A O 1
ATOM 616 N N . ALA A 1 84 ? -8.433 10.085 16.937 1.00 67.38 84 ALA A N 1
ATOM 617 C CA . ALA A 1 84 ? -9.341 11.151 17.352 1.00 67.38 84 ALA A CA 1
ATOM 618 C C . ALA A 1 84 ? -8.576 12.286 18.062 1.00 67.38 84 ALA A C 1
ATOM 620 O O . ALA A 1 84 ? -7.666 12.038 18.856 1.00 67.38 84 ALA A O 1
ATOM 621 N N . GLY A 1 85 ? -8.930 13.533 17.745 1.00 69.81 85 GLY A N 1
ATOM 622 C CA . GLY A 1 85 ? -8.221 14.734 18.191 1.00 69.81 85 GLY A CA 1
ATOM 623 C C . GLY A 1 85 ? -7.983 15.714 17.042 1.00 69.81 85 GLY A C 1
ATOM 624 O O . GLY A 1 85 ? -8.738 15.736 16.069 1.00 69.81 85 GLY A O 1
ATOM 625 N N . ILE A 1 86 ? -6.921 16.518 17.143 1.00 72.12 86 ILE A N 1
ATOM 626 C CA . ILE A 1 86 ? -6.592 17.558 16.152 1.00 72.12 86 ILE A CA 1
ATOM 627 C C . ILE A 1 86 ? -6.442 17.007 14.724 1.00 72.12 86 ILE A C 1
ATOM 629 O O . ILE A 1 86 ? -6.909 17.640 13.781 1.00 72.12 86 ILE A O 1
ATOM 633 N N . HIS A 1 87 ? -5.888 15.799 14.565 1.00 70.94 87 HIS A N 1
ATOM 634 C CA . HIS A 1 87 ? -5.707 15.165 13.256 1.00 70.94 87 HIS A CA 1
ATOM 635 C C . HIS A 1 87 ? -7.054 14.781 12.633 1.00 70.94 87 HIS A C 1
ATOM 637 O O . HIS A 1 87 ? -7.306 15.086 11.472 1.00 70.94 87 HIS A O 1
ATOM 643 N N . ALA A 1 88 ? -7.968 14.199 13.420 1.00 69.75 88 ALA A N 1
ATOM 644 C CA . ALA A 1 88 ? -9.313 13.879 12.948 1.00 69.75 88 ALA A CA 1
ATOM 645 C C . ALA A 1 88 ? -10.090 15.138 12.531 1.00 69.75 88 ALA A C 1
ATOM 647 O O . ALA A 1 88 ? -10.732 15.135 11.484 1.00 69.75 88 ALA A O 1
ATOM 648 N N . LYS A 1 89 ? -9.990 16.232 13.300 1.00 71.31 89 LYS A N 1
ATOM 649 C CA . LYS A 1 89 ? -10.636 17.508 12.948 1.00 71.31 89 LYS A CA 1
ATOM 650 C C . LYS A 1 89 ? -10.087 18.087 11.640 1.00 71.31 89 LYS A C 1
ATOM 652 O O . LYS A 1 89 ? -10.864 18.549 10.811 1.00 71.31 89 LYS A O 1
ATOM 657 N N . ALA A 1 90 ? -8.771 18.038 11.442 1.00 73.56 90 ALA A N 1
ATOM 658 C CA . ALA A 1 90 ? -8.142 18.516 10.214 1.00 73.56 90 ALA A CA 1
ATOM 659 C C . ALA A 1 90 ? -8.600 17.718 8.983 1.00 73.56 90 ALA A C 1
ATOM 661 O O . ALA A 1 90 ? -8.924 18.309 7.959 1.00 73.56 90 ALA A O 1
ATOM 662 N N . ILE A 1 91 ? -8.707 16.395 9.108 1.00 75.56 91 ILE A N 1
ATOM 663 C CA . ILE A 1 91 ? -9.110 15.507 8.010 1.00 75.56 91 ILE A CA 1
ATOM 664 C C . ILE A 1 91 ? -10.598 15.620 7.693 1.00 75.56 91 ILE A C 1
ATOM 666 O O . ILE A 1 91 ? -10.977 15.554 6.531 1.00 75.56 91 ILE A O 1
ATOM 670 N N . LEU A 1 92 ? -11.452 15.817 8.701 1.00 72.81 92 LEU A N 1
ATOM 671 C CA . LEU A 1 92 ? -12.879 16.063 8.470 1.00 72.81 92 LEU A CA 1
ATOM 672 C C . LEU A 1 92 ? -13.121 17.377 7.713 1.00 72.81 92 LEU A C 1
ATOM 674 O O . LEU A 1 92 ? -14.067 17.454 6.939 1.00 72.81 92 LEU A O 1
ATOM 678 N N . ASN A 1 93 ? -12.261 18.380 7.913 1.00 77.38 93 ASN A N 1
ATOM 679 C CA . ASN A 1 93 ? -12.338 19.651 7.193 1.00 77.38 93 ASN A CA 1
ATOM 680 C C . ASN A 1 93 ? -11.714 19.565 5.792 1.00 77.38 93 ASN A C 1
ATOM 682 O O . ASN A 1 93 ? -12.294 20.050 4.825 1.00 77.38 93 ASN A O 1
ATOM 686 N N . ASN A 1 94 ? -10.518 18.985 5.688 1.00 79.69 94 ASN A N 1
ATOM 687 C CA . ASN A 1 94 ? -9.802 18.791 4.433 1.00 79.69 94 ASN A CA 1
ATOM 688 C C . ASN A 1 94 ? -8.907 17.537 4.528 1.00 79.69 94 ASN A C 1
ATOM 690 O O . ASN A 1 94 ? -7.802 17.622 5.081 1.00 79.69 94 ASN A O 1
ATOM 694 N N . PRO A 1 95 ? -9.344 16.385 3.980 1.00 79.06 95 PRO A N 1
ATOM 695 C CA . PRO A 1 95 ? -8.598 15.127 4.046 1.00 79.06 95 PRO A CA 1
ATOM 696 C C . PRO A 1 95 ? -7.166 15.221 3.509 1.00 79.06 95 PRO A C 1
ATOM 698 O O . PRO A 1 95 ? -6.243 14.679 4.118 1.00 79.06 95 PRO A O 1
ATOM 701 N N . SER A 1 96 ? -6.948 16.018 2.459 1.00 81.81 96 SER A N 1
ATOM 702 C CA . SER A 1 96 ? -5.638 16.224 1.825 1.00 81.81 96 SER A CA 1
ATOM 703 C C . SER A 1 96 ? -4.576 16.815 2.764 1.00 81.81 96 SER A C 1
ATOM 705 O O . SER A 1 96 ? -3.397 16.815 2.427 1.00 81.81 96 SER A O 1
ATOM 707 N N . THR A 1 97 ? -4.968 17.317 3.943 1.00 81.81 97 THR A N 1
ATOM 708 C CA . THR A 1 97 ? -4.040 17.838 4.963 1.00 81.81 97 THR A CA 1
ATOM 709 C C . THR A 1 97 ? -3.120 16.747 5.520 1.00 81.81 97 THR A C 1
ATOM 711 O O . THR A 1 97 ? -1.969 17.023 5.845 1.00 81.81 97 THR A O 1
ATOM 714 N N . TYR A 1 98 ? -3.620 15.512 5.641 1.00 81.38 98 TYR A N 1
ATOM 715 C CA . TYR A 1 98 ? -2.869 14.380 6.201 1.00 81.38 98 TYR A CA 1
ATOM 716 C C . TYR A 1 98 ? -2.982 13.097 5.366 1.00 81.38 98 TYR A C 1
ATOM 718 O O . TYR A 1 98 ? -2.347 12.096 5.695 1.00 81.38 98 TYR A O 1
ATOM 726 N N . GLU A 1 99 ? -3.756 13.115 4.282 1.00 85.75 99 GLU A N 1
ATOM 727 C CA . GLU A 1 99 ? -3.920 11.991 3.364 1.00 85.75 99 GLU A CA 1
ATOM 728 C C . GLU A 1 99 ? -3.341 12.350 1.994 1.00 85.75 99 GLU A C 1
ATOM 730 O O . GLU A 1 99 ? -4.004 12.947 1.150 1.00 85.75 99 GLU A O 1
ATOM 735 N N . ILE A 1 100 ? -2.075 11.979 1.772 1.00 88.38 100 ILE A N 1
ATOM 736 C CA . ILE A 1 100 ? -1.424 12.119 0.457 1.00 88.38 100 ILE A CA 1
ATOM 737 C C . ILE A 1 100 ? -2.030 11.174 -0.594 1.00 88.38 100 ILE A C 1
ATOM 739 O O . ILE A 1 100 ? -1.972 11.440 -1.792 1.00 88.38 100 ILE A O 1
ATOM 743 N N . LEU A 1 101 ? -2.632 10.075 -0.137 1.00 88.25 101 LEU A N 1
ATOM 744 C CA . LEU A 1 101 ? -3.349 9.100 -0.946 1.00 88.25 101 LEU A CA 1
ATOM 745 C C . LEU A 1 101 ? -4.809 9.061 -0.506 1.00 88.25 101 LEU A C 1
ATOM 747 O O . LEU A 1 101 ? -5.087 9.068 0.692 1.00 88.25 101 LEU A O 1
ATOM 751 N N . LYS A 1 102 ? -5.727 8.963 -1.468 1.00 88.75 102 LYS A N 1
ATOM 752 C CA . LYS A 1 102 ? -7.148 8.760 -1.189 1.00 88.75 102 LYS A CA 1
ATOM 753 C C . LYS A 1 102 ? -7.409 7.268 -0.967 1.00 88.75 102 LYS A C 1
ATOM 755 O O . LYS A 1 102 ? -7.032 6.474 -1.831 1.00 88.75 102 LYS A O 1
ATOM 760 N N . PRO A 1 103 ? -8.021 6.845 0.151 1.00 89.25 103 PRO A N 1
ATOM 761 C CA . PRO A 1 103 ? -8.308 5.429 0.379 1.00 89.25 103 PRO A CA 1
ATOM 762 C C . PRO A 1 103 ? -9.249 4.843 -0.688 1.00 89.25 103 PRO A C 1
ATOM 764 O O . PRO A 1 103 ? -9.135 3.659 -1.016 1.00 89.25 103 PRO A O 1
ATOM 767 N N . GLU A 1 104 ? -10.118 5.663 -1.282 1.00 89.62 104 GLU A N 1
ATOM 768 C CA . GLU A 1 104 ? -11.076 5.254 -2.314 1.00 89.62 104 GLU A CA 1
ATOM 769 C C . GLU A 1 104 ? -10.380 4.755 -3.586 1.00 89.62 104 GLU A C 1
ATOM 771 O O . GLU A 1 104 ? -10.852 3.794 -4.195 1.00 89.62 104 GLU A O 1
ATOM 776 N N . ASP A 1 105 ? -9.217 5.324 -3.929 1.00 89.56 105 ASP A N 1
ATOM 777 C CA . ASP A 1 105 ? -8.408 4.892 -5.077 1.00 89.56 105 ASP A CA 1
ATOM 778 C C . ASP A 1 105 ? -7.993 3.415 -4.945 1.00 89.56 105 ASP A C 1
ATOM 780 O O . ASP A 1 105 ? -7.752 2.745 -5.942 1.00 89.56 105 ASP A O 1
ATOM 784 N N . PHE A 1 106 ? -7.944 2.881 -3.720 1.00 90.38 106 PHE A N 1
ATOM 785 C CA . PHE A 1 106 ? -7.552 1.502 -3.410 1.00 90.38 106 PHE A CA 1
ATOM 786 C C . PHE A 1 106 ? -8.729 0.622 -2.971 1.00 90.38 106 PHE A C 1
ATOM 788 O O . PHE A 1 106 ? -8.508 -0.479 -2.461 1.00 90.38 106 PHE A O 1
ATOM 795 N N . GLY A 1 107 ? -9.974 1.087 -3.119 1.00 88.38 107 GLY A N 1
ATOM 796 C CA . GLY A 1 107 ? -11.153 0.365 -2.627 1.00 88.38 107 GLY A CA 1
ATOM 797 C C . GLY A 1 107 ? -11.184 0.231 -1.098 1.00 88.38 107 GLY A C 1
ATOM 798 O O . GLY A 1 107 ? -11.705 -0.752 -0.561 1.00 88.38 107 GLY A O 1
ATOM 799 N N . LEU A 1 108 ? -10.579 1.187 -0.390 1.00 89.31 108 LEU A N 1
ATOM 800 C CA . LEU A 1 108 ? -10.500 1.231 1.066 1.00 89.31 108 LEU A CA 1
ATOM 801 C C . LEU A 1 108 ? -11.330 2.392 1.616 1.00 89.31 108 LEU A C 1
ATOM 803 O O . LEU A 1 108 ? -11.734 3.304 0.902 1.00 89.31 108 LEU A O 1
ATOM 807 N N . THR A 1 109 ? -11.565 2.356 2.923 1.00 85.75 109 THR A N 1
ATOM 808 C CA . THR A 1 109 ? -12.261 3.414 3.655 1.00 85.75 109 THR A CA 1
ATOM 809 C C . THR A 1 109 ? -11.363 3.949 4.756 1.00 85.75 109 THR A C 1
ATOM 811 O O . THR A 1 109 ? -10.699 3.175 5.451 1.00 85.75 109 THR A O 1
ATOM 814 N N . ARG A 1 110 ? -11.394 5.262 4.968 1.00 85.75 110 ARG A N 1
ATOM 815 C CA . ARG A 1 110 ? -10.756 5.900 6.122 1.00 85.75 110 ARG A CA 1
ATOM 816 C C . ARG A 1 110 ? -11.403 5.447 7.431 1.00 85.75 110 ARG A C 1
ATOM 818 O O . ARG A 1 110 ? -12.626 5.340 7.523 1.00 85.75 110 ARG A O 1
ATOM 825 N N . TYR A 1 111 ? -10.586 5.283 8.469 1.00 79.31 111 TYR A N 1
ATOM 826 C CA . TYR A 1 111 ? -11.055 5.006 9.824 1.00 79.31 111 TYR A CA 1
ATOM 827 C C . TYR A 1 111 ? -10.550 6.063 10.812 1.00 79.31 111 TYR A C 1
ATOM 829 O O . TYR A 1 111 ? -9.381 6.447 10.798 1.00 79.31 111 TYR A O 1
ATOM 837 N N . VAL A 1 112 ? -11.428 6.543 11.696 1.00 73.62 112 VAL A N 1
ATOM 838 C CA . VAL A 1 112 ? -11.039 7.417 12.811 1.00 73.62 112 VAL A CA 1
ATOM 839 C C . VAL A 1 112 ? -11.141 6.610 14.093 1.00 73.62 112 VAL A C 1
ATOM 841 O O . VAL A 1 112 ? -12.228 6.267 14.547 1.00 73.62 112 VAL A O 1
ATOM 844 N N . SER A 1 113 ? -9.991 6.311 14.685 1.00 72.44 113 SER A N 1
ATOM 845 C CA . SER A 1 113 ? -9.921 5.595 15.948 1.00 72.44 113 SER A CA 1
ATOM 846 C C . SER A 1 113 ? -10.300 6.529 17.095 1.00 72.44 113 SER A C 1
ATOM 848 O O . SER A 1 113 ? -9.518 7.393 17.513 1.00 72.44 113 SER A O 1
ATOM 850 N N . ILE A 1 114 ? -11.511 6.336 17.618 1.00 58.84 114 ILE A N 1
ATOM 851 C CA . ILE A 1 114 ? -12.028 6.968 18.839 1.00 58.84 114 ILE A CA 1
ATOM 852 C C . ILE A 1 114 ? -11.518 6.156 20.041 1.00 58.84 114 ILE A C 1
ATOM 854 O O . ILE A 1 114 ? -12.272 5.555 20.795 1.00 58.84 114 ILE A O 1
ATOM 858 N N . GLY A 1 115 ? -10.195 6.046 20.164 1.00 54.31 115 GLY A N 1
ATOM 859 C CA . GLY A 1 115 ? -9.550 5.177 21.142 1.00 54.31 115 GLY A CA 1
ATOM 860 C C . GLY A 1 115 ? -8.460 5.902 21.912 1.00 54.31 115 GLY A C 1
ATOM 861 O O . GLY A 1 115 ? -7.296 5.907 21.508 1.00 54.31 115 GLY A O 1
ATOM 862 N N . HIS A 1 116 ? -8.815 6.466 23.070 1.00 45.28 116 HIS A N 1
ATOM 863 C CA . HIS A 1 116 ? -7.872 6.495 24.188 1.00 45.28 116 HIS A CA 1
ATOM 864 C C . HIS A 1 116 ? -7.587 5.031 24.560 1.00 45.28 116 HIS A C 1
ATOM 866 O O . HIS A 1 116 ? -8.463 4.182 24.414 1.00 45.28 116 HIS A O 1
ATOM 872 N N . ARG A 1 117 ? -6.368 4.727 24.993 1.00 43.28 117 ARG A N 1
ATOM 873 C CA . ARG A 1 117 ? -5.753 3.395 25.171 1.00 43.28 117 ARG A CA 1
ATOM 874 C C . ARG A 1 117 ? -6.457 2.433 26.173 1.00 43.28 117 ARG A C 1
ATOM 876 O O . ARG A 1 117 ? -5.776 1.627 26.785 1.00 43.28 117 ARG A O 1
ATOM 883 N N . LEU A 1 118 ? -7.778 2.512 26.382 1.00 44.97 118 LEU A N 1
ATOM 884 C CA . LEU A 1 118 ? -8.529 1.849 27.462 1.00 44.97 118 LEU A CA 1
ATOM 885 C C . LEU A 1 118 ? -9.982 1.440 27.118 1.00 44.97 118 LEU A C 1
ATOM 887 O O . LEU A 1 118 ? -10.831 1.419 28.002 1.00 44.97 118 LEU A O 1
ATOM 891 N N . THR A 1 119 ? -10.334 1.107 25.872 1.00 50.97 119 THR A N 1
ATOM 892 C CA . THR A 1 119 ? -11.699 0.591 25.601 1.00 50.97 119 THR A CA 1
ATOM 893 C C . THR A 1 119 ? -11.704 -0.628 24.684 1.00 50.97 119 THR A C 1
ATOM 895 O O . THR A 1 119 ? -12.295 -0.620 23.608 1.00 50.97 119 THR A O 1
ATOM 898 N N . GLY A 1 120 ? -11.065 -1.712 25.141 1.00 57.81 120 GLY A N 1
ATOM 899 C CA . GLY A 1 120 ? -11.140 -3.025 24.490 1.00 57.81 120 GLY A CA 1
ATOM 900 C C . GLY A 1 120 ? -12.582 -3.458 24.202 1.00 57.81 120 GLY A C 1
ATOM 901 O O . GLY A 1 120 ? -12.871 -3.906 23.102 1.00 57.81 120 GLY A O 1
ATOM 902 N N . TRP A 1 121 ? -13.516 -3.184 25.119 1.00 65.50 121 TRP A N 1
ATOM 903 C CA . TRP A 1 121 ? -14.938 -3.493 24.930 1.00 65.50 121 TRP A CA 1
ATOM 904 C C . TRP A 1 121 ? -15.590 -2.793 23.739 1.00 65.50 121 TRP A C 1
ATOM 906 O O . TRP A 1 121 ? -16.194 -3.460 22.906 1.00 65.50 121 TRP A O 1
ATOM 916 N N . ASN A 1 122 ? -15.420 -1.476 23.598 1.00 62.31 122 ASN A N 1
ATOM 917 C CA . ASN A 1 122 ? -16.019 -0.736 22.482 1.00 62.31 122 ASN A CA 1
ATOM 918 C C . ASN A 1 122 ? -15.431 -1.171 21.132 1.00 62.31 122 ASN A C 1
ATOM 920 O O . ASN A 1 122 ? -16.153 -1.267 20.142 1.00 62.31 122 ASN A O 1
ATOM 924 N N . ALA A 1 123 ? -14.125 -1.455 21.095 1.00 62.62 123 ALA A N 1
ATOM 925 C CA . ALA A 1 123 ? -13.448 -1.905 19.884 1.00 62.62 123 ALA A CA 1
ATOM 926 C C . ALA A 1 123 ? -13.884 -3.320 19.467 1.00 62.62 123 ALA A C 1
ATOM 928 O O . ALA A 1 123 ? -14.172 -3.552 18.292 1.00 62.62 123 ALA A O 1
ATOM 929 N N . VAL A 1 124 ? -13.978 -4.252 20.423 1.00 67.31 124 VAL A N 1
ATOM 930 C CA . VAL A 1 124 ? -14.444 -5.623 20.168 1.00 67.31 124 VAL A CA 1
ATOM 931 C C . VAL A 1 124 ? -15.922 -5.610 19.773 1.00 67.31 124 VAL A C 1
ATOM 933 O O . VAL A 1 124 ? -16.270 -6.212 18.761 1.00 67.31 124 VAL A O 1
ATOM 936 N N . LYS A 1 125 ? -16.771 -4.853 20.479 1.00 72.19 125 LYS A N 1
ATOM 937 C CA . LYS A 1 125 ? -18.198 -4.710 20.155 1.00 72.19 125 LYS A CA 1
ATOM 938 C C . LYS A 1 125 ? -18.424 -4.161 18.745 1.00 72.19 125 LYS A C 1
ATOM 940 O O . LYS A 1 125 ? -19.139 -4.777 17.962 1.00 72.19 125 LYS A O 1
ATOM 945 N N . SER A 1 126 ? -17.732 -3.082 18.374 1.00 64.25 126 SER A N 1
ATOM 946 C CA . SER A 1 126 ? -17.841 -2.516 17.022 1.00 64.25 126 SER A CA 1
ATOM 947 C C . SER A 1 126 ? -17.397 -3.507 15.939 1.00 64.25 126 SER A C 1
ATOM 949 O O . SER A 1 126 ? -18.003 -3.579 14.869 1.00 64.25 126 SER A O 1
ATOM 951 N N . ARG A 1 127 ? -16.369 -4.325 16.210 1.00 66.06 127 ARG A N 1
ATOM 952 C CA . ARG A 1 127 ? -15.899 -5.344 15.264 1.00 66.06 127 ARG A CA 1
ATOM 953 C C . ARG A 1 127 ? -16.873 -6.517 15.125 1.00 66.06 127 ARG A C 1
ATOM 955 O O . ARG A 1 127 ? -17.066 -6.999 14.013 1.00 66.06 127 ARG A O 1
ATOM 962 N N . VAL A 1 128 ? -17.486 -6.954 16.221 1.00 77.44 128 VAL A N 1
ATOM 963 C CA . VAL A 1 128 ? -18.534 -7.990 16.250 1.00 77.44 128 VAL A CA 1
ATOM 964 C C . VAL A 1 128 ? -19.753 -7.557 15.435 1.00 77.44 128 VAL A C 1
ATOM 966 O O . VAL A 1 128 ? -20.228 -8.319 14.592 1.00 77.44 128 VAL A O 1
ATOM 969 N N . GLU A 1 129 ? -20.185 -6.305 15.602 1.00 74.81 129 GLU A N 1
ATOM 970 C CA . GLU A 1 129 ? -21.291 -5.714 14.839 1.00 74.81 129 GLU A CA 1
ATOM 971 C C . GLU A 1 129 ? -20.960 -5.611 13.339 1.00 74.81 129 GLU A C 1
ATOM 973 O O . GLU A 1 129 ? -21.770 -5.995 12.495 1.00 74.81 129 GLU A O 1
ATOM 978 N N . GLN A 1 130 ? -19.741 -5.185 12.983 1.00 61.22 130 GLN A N 1
ATOM 979 C CA . GLN A 1 130 ? -19.281 -5.155 11.585 1.00 61.22 130 GLN A CA 1
ATOM 980 C C . GLN A 1 130 ? -19.245 -6.541 10.930 1.00 61.22 130 GLN A C 1
ATOM 982 O O . GLN A 1 130 ? -19.504 -6.666 9.733 1.00 61.22 130 GLN A O 1
ATOM 987 N N . LEU A 1 131 ? -18.902 -7.576 11.700 1.00 65.44 131 LEU A N 1
ATOM 988 C CA . LEU A 1 131 ? -18.828 -8.960 11.230 1.00 65.44 131 LEU A CA 1
ATOM 989 C C . LEU A 1 131 ? -20.183 -9.684 11.275 1.00 65.44 131 LEU A C 1
ATOM 991 O O . LEU A 1 131 ? -20.250 -10.843 10.870 1.00 65.44 131 LEU A O 1
ATOM 995 N N . LYS A 1 132 ? -21.255 -9.011 11.724 1.00 77.00 132 LYS A N 1
ATOM 996 C CA . LYS A 1 132 ? -22.609 -9.571 11.887 1.00 77.00 132 LYS A CA 1
ATOM 997 C C . LYS A 1 132 ? -22.631 -10.843 12.744 1.00 77.00 132 LYS A C 1
ATOM 999 O O . LYS A 1 132 ? -23.384 -11.777 12.471 1.00 77.00 132 LYS A O 1
ATOM 1004 N N . LEU A 1 133 ? -21.783 -10.882 13.768 1.00 72.94 133 LEU A N 1
ATOM 1005 C CA . LEU A 1 133 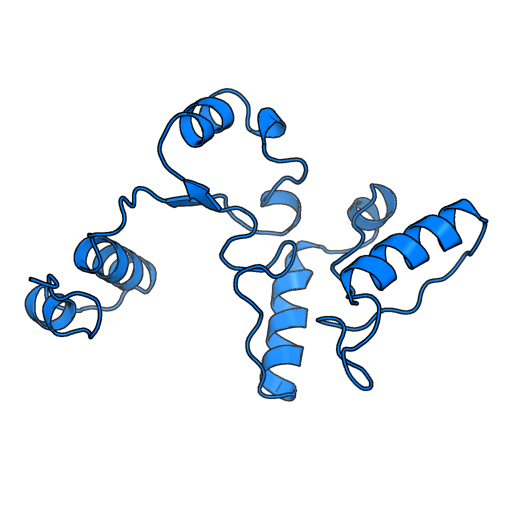? -21.745 -11.976 14.731 1.00 72.94 133 LEU A CA 1
ATOM 1006 C C . LEU A 1 133 ? -22.772 -11.698 15.835 1.00 72.94 133 LEU A C 1
ATOM 1008 O O . LEU A 1 133 ? -22.751 -10.634 16.449 1.00 72.94 133 LEU A O 1
ATOM 1012 N N . ASN A 1 134 ? -23.659 -12.657 16.096 1.00 79.44 134 ASN A N 1
ATOM 1013 C CA . ASN A 1 134 ? -24.659 -12.564 17.162 1.00 79.44 134 ASN A CA 1
ATOM 1014 C C . ASN A 1 134 ? -24.027 -12.956 18.503 1.00 79.44 134 ASN A C 1
ATOM 1016 O O . ASN A 1 134 ? -24.236 -14.067 18.979 1.00 79.44 134 ASN A O 1
ATOM 1020 N N . LEU A 1 135 ? -23.224 -12.058 19.074 1.00 79.62 135 LEU A N 1
ATOM 1021 C CA . LEU A 1 135 ? -22.630 -12.228 20.401 1.00 79.62 135 LEU A CA 1
ATOM 1022 C C . LEU A 1 135 ? -23.318 -11.306 21.407 1.00 79.62 135 LEU A C 1
ATOM 1024 O O . LEU A 1 135 ? -23.604 -10.142 21.120 1.00 79.62 135 LEU A O 1
ATOM 1028 N N . THR A 1 136 ? -23.566 -11.833 22.596 1.00 81.44 136 THR A N 1
ATOM 1029 C CA . THR A 1 136 ? -24.102 -11.097 23.740 1.00 81.44 136 THR A CA 1
ATOM 1030 C C . THR A 1 136 ? -23.021 -10.234 24.396 1.00 81.44 136 THR A C 1
ATOM 1032 O O . THR A 1 136 ? -21.822 -10.493 24.281 1.00 81.44 136 THR A O 1
ATOM 1035 N N . ASP A 1 137 ? -23.432 -9.194 25.127 1.00 76.44 137 ASP A N 1
ATOM 1036 C CA . ASP A 1 137 ? -22.494 -8.290 25.807 1.00 76.44 137 ASP A CA 1
ATOM 1037 C C . ASP A 1 137 ? -21.584 -9.020 26.818 1.00 76.44 137 ASP A C 1
ATOM 1039 O O . ASP A 1 137 ? -20.462 -8.568 27.061 1.00 76.44 137 ASP A O 1
ATOM 1043 N N . ASP A 1 138 ? -22.029 -10.145 27.386 1.00 77.56 138 ASP A N 1
ATOM 1044 C CA . ASP A 1 138 ? -21.239 -10.954 28.321 1.00 77.56 138 ASP A CA 1
ATOM 1045 C C . ASP A 1 138 ? -20.202 -11.830 27.605 1.00 77.56 138 ASP A C 1
ATOM 1047 O O . ASP A 1 138 ? -19.063 -11.933 28.066 1.00 77.56 138 ASP A O 1
ATOM 1051 N N . GLU A 1 139 ? -20.527 -12.358 26.422 1.00 75.81 139 GLU A N 1
ATOM 1052 C CA . GLU A 1 139 ? -19.560 -13.050 25.557 1.00 75.81 139 GLU A CA 1
ATOM 1053 C C . GLU A 1 139 ? -18.475 -12.090 25.052 1.00 75.81 139 GLU A C 1
ATOM 1055 O O . GLU A 1 139 ? -17.295 -12.438 25.027 1.00 75.81 139 GLU A O 1
ATOM 1060 N N . ILE A 1 140 ? -18.849 -10.847 24.728 1.00 72.56 140 ILE A N 1
ATOM 1061 C CA . ILE A 1 140 ? -17.911 -9.799 24.301 1.00 72.56 140 ILE A CA 1
ATOM 1062 C C . ILE A 1 140 ? -16.948 -9.426 25.439 1.00 72.56 140 ILE A C 1
ATOM 1064 O O . ILE A 1 140 ? -15.749 -9.266 25.205 1.00 72.56 140 ILE A O 1
ATOM 1068 N N . LYS A 1 141 ? -17.442 -9.322 26.681 1.00 70.81 141 LYS A N 1
ATOM 1069 C CA . LYS A 1 141 ? -16.611 -9.038 27.868 1.00 70.81 141 LYS A CA 1
ATOM 1070 C C . LYS A 1 141 ? -15.654 -10.176 28.223 1.00 70.81 141 LYS A C 1
ATOM 1072 O O . LYS A 1 141 ? -14.607 -9.902 28.810 1.00 70.81 141 LYS A O 1
ATOM 1077 N N . GLY A 1 142 ? -15.993 -11.414 27.861 1.00 65.88 142 GLY A N 1
ATOM 1078 C CA . GLY A 1 142 ? -15.144 -12.594 28.041 1.00 65.88 142 GLY A CA 1
ATOM 1079 C C . GLY A 1 142 ? -13.948 -12.670 27.083 1.00 65.88 142 GLY A C 1
ATOM 1080 O O . GLY A 1 142 ? -13.046 -13.476 27.304 1.00 65.88 142 GLY A O 1
ATOM 1081 N N . VAL A 1 143 ? -13.901 -11.832 26.038 1.00 66.69 143 VAL A N 1
ATOM 1082 C CA . VAL A 1 143 ? -12.804 -11.828 25.060 1.00 66.69 143 VAL A CA 1
ATOM 1083 C C . VAL A 1 143 ? -11.511 -11.281 25.697 1.00 66.69 143 VAL A C 1
ATOM 1085 O O . VAL A 1 143 ? -11.510 -10.154 26.208 1.00 66.69 143 VAL A O 1
ATOM 1088 N N . PRO A 1 144 ? -10.380 -12.015 25.642 1.00 54.19 144 PRO A N 1
ATOM 1089 C CA . PRO A 1 144 ? -9.090 -11.536 26.140 1.00 54.19 144 PRO A CA 1
ATOM 1090 C C . PRO A 1 144 ? -8.702 -10.201 25.482 1.00 54.19 144 PRO A C 1
ATOM 1092 O O . PRO A 1 144 ? -8.617 -10.103 24.260 1.00 54.19 144 PRO A O 1
ATOM 1095 N N . GLY A 1 145 ? -8.496 -9.155 26.290 1.00 54.44 145 GLY A N 1
ATOM 1096 C CA . GLY A 1 145 ? -8.257 -7.777 25.825 1.00 54.44 145 GLY A CA 1
ATOM 1097 C C . GLY A 1 145 ? -9.462 -6.835 25.958 1.00 54.44 145 GLY A C 1
ATOM 1098 O O . GLY A 1 145 ? -9.305 -5.621 25.821 1.00 54.44 145 GLY A O 1
ATOM 1099 N N . CYS A 1 146 ? -10.645 -7.366 26.281 1.00 52.66 146 CYS A N 1
ATOM 1100 C CA . CYS A 1 146 ? -11.841 -6.599 26.628 1.00 52.66 146 CYS A CA 1
ATOM 1101 C C . CYS A 1 146 ? -11.916 -6.246 28.129 1.00 52.66 146 CYS A C 1
ATOM 1103 O O . CYS A 1 146 ? -12.568 -5.271 28.516 1.00 52.66 146 CYS A O 1
ATOM 1105 N N . SER A 1 147 ? -11.240 -7.024 28.977 1.00 47.06 147 SER A N 1
ATOM 1106 C CA . SER A 1 147 ? -11.191 -6.836 30.426 1.00 47.06 147 SER A CA 1
ATOM 1107 C C . SER A 1 147 ? -10.420 -5.568 30.797 1.00 47.06 147 SER A C 1
ATOM 1109 O O . SER A 1 147 ? -9.286 -5.379 30.355 1.00 47.06 147 SER A O 1
ATOM 1111 N N . ARG A 1 148 ? -11.020 -4.723 31.647 1.00 44.59 148 ARG A N 1
ATOM 1112 C CA . ARG A 1 148 ? -10.316 -3.638 32.345 1.00 44.59 148 ARG A CA 1
ATOM 1113 C C . ARG A 1 148 ? -9.089 -4.233 33.037 1.00 44.59 148 ARG A C 1
ATOM 1115 O O . ARG A 1 148 ? -9.237 -4.986 33.993 1.00 44.59 148 ARG A O 1
ATOM 1122 N N . SER A 1 149 ? -7.897 -3.901 32.553 1.00 36.12 149 SER A N 1
ATOM 1123 C CA . SER A 1 149 ? -6.703 -3.952 33.389 1.00 36.12 149 SER A CA 1
ATOM 1124 C C . SER A 1 149 ? -6.975 -3.039 34.585 1.00 36.12 149 SER A C 1
ATOM 1126 O O . SER A 1 149 ? -7.324 -1.873 34.381 1.00 36.12 149 SER A O 1
ATOM 1128 N N . TYR A 1 150 ? -6.923 -3.601 35.793 1.00 33.81 150 TYR A N 1
ATOM 1129 C CA . TYR A 1 150 ? -6.849 -2.822 37.027 1.00 33.81 150 TYR A CA 1
ATOM 1130 C C . TYR A 1 150 ? -5.610 -1.924 37.016 1.00 33.81 150 TYR A C 1
ATOM 1132 O O . TYR A 1 150 ? -4.590 -2.347 36.420 1.00 33.81 150 TYR A O 1
#

Foldseek 3Di:
DLVVQLVVQVVCVVVPDPDDDEDDLQDDPPPHHHHPQRDDDPVNLVPDQLLCSLVVNVVVCVVVVHDDDLCHDLNHVCNQEAEPDPLVVVCVVPVVVPPVDDNVSNVGDHHYDPDDPFAQLVVQVVVCVVVVPPDDSVNSCPDVSRDGDD

Secondary structure (DSSP, 8-state):
-HHHHHHHHHHHHHTT------BGGG--STT-S-BTTS---HHHHHHS-GGGHHHHHHHHHHHTT-PPPTT-TTTSTTTTEEETTHHHHHHHH-GGGT-SS-GGGGT---EEE---S--HHHHHHHHHHHTT----HHHHHTSTTTS---

pLDDT: mean 80.43, std 14.16, range [33.81, 97.0]